Protein AF-A0A077NWT0-F1 (afdb_monomer)

Mean predicted aligned error: 4.54 Å

Solvent-accessible surface area (backbone atoms only — not comparable to full-atom values): 3942 Å² total; per-residue (Å²): 120,74,49,76,50,71,56,99,84,51,33,33,38,38,31,60,43,63,83,50,91,81,66,84,58,59,72,71,40,78,45,73,55,60,55,46,72,40,77,93,45,24,81,83,72,43,31,49,39,30,88,86,52,75,44,74,65,76,77,79,84,126

pLDDT: mean 87.56, std 11.24, range [46.0, 95.81]

Structure (mmCIF, N/CA/C/O backbone):
data_AF-A0A077NWT0-F1
#
_entry.id   AF-A0A077NWT0-F1
#
loop_
_atom_site.group_PDB
_atom_site.id
_atom_site.type_symbol
_atom_site.label_atom_id
_atom_site.label_alt_id
_atom_site.label_comp_id
_atom_site.label_asym_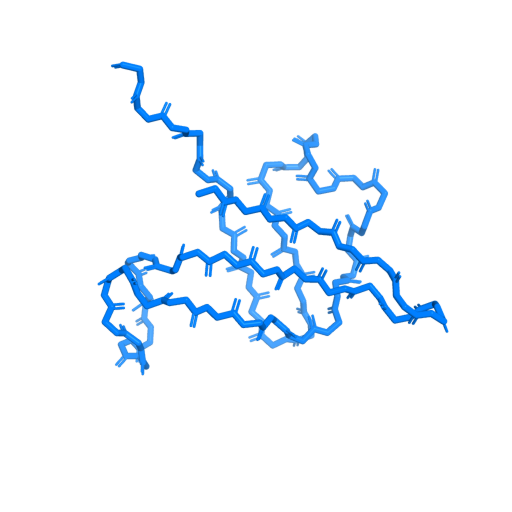id
_atom_site.label_entity_id
_atom_site.label_seq_id
_atom_site.pdbx_PDB_ins_code
_atom_site.Cartn_x
_atom_site.Cartn_y
_atom_site.Cartn_z
_atom_site.occupancy
_atom_site.B_iso_or_equiv
_atom_site.auth_seq_id
_atom_site.auth_comp_id
_atom_site.auth_asym_id
_atom_site.auth_atom_id
_atom_site.pdbx_PDB_model_num
ATOM 1 N N . MET A 1 1 ? -2.527 10.714 0.282 1.00 54.19 1 MET A N 1
ATOM 2 C CA . MET A 1 1 ? -1.445 10.636 -0.722 1.00 54.19 1 MET A CA 1
ATOM 3 C C . MET A 1 1 ? -0.540 9.475 -0.328 1.00 54.19 1 MET A C 1
ATOM 5 O O . MET A 1 1 ? -0.279 9.342 0.864 1.00 54.19 1 MET A O 1
ATOM 9 N N . GLN A 1 2 ? -0.190 8.588 -1.261 1.00 66.12 2 GLN A N 1
ATOM 10 C CA . GLN A 1 2 ? 0.656 7.414 -1.010 1.00 66.12 2 GLN A CA 1
ATOM 11 C C . GLN A 1 2 ? 1.974 7.613 -1.763 1.00 66.12 2 GLN A C 1
ATOM 13 O O . GLN A 1 2 ? 1.947 7.959 -2.939 1.00 66.12 2 GLN A O 1
ATOM 18 N N . TYR A 1 3 ? 3.099 7.455 -1.072 1.00 76.25 3 TYR A N 1
ATOM 19 C CA . TYR A 1 3 ? 4.443 7.670 -1.603 1.00 76.25 3 TYR A CA 1
ATOM 20 C C . TYR A 1 3 ? 5.220 6.362 -1.534 1.00 76.25 3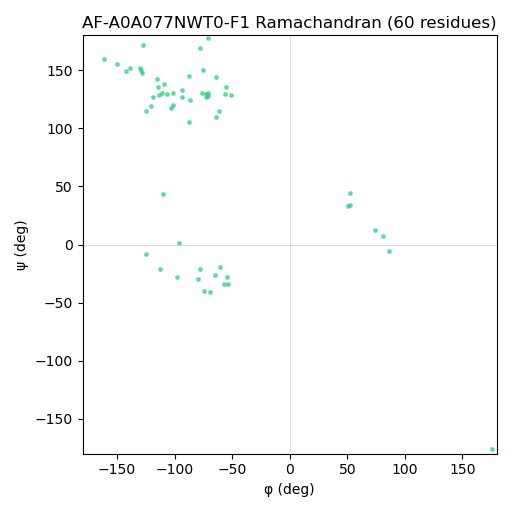 TYR A C 1
ATOM 22 O O . TYR A 1 3 ? 5.306 5.762 -0.461 1.00 76.25 3 TYR A O 1
ATOM 30 N N . VAL A 1 4 ? 5.794 5.930 -2.654 1.00 76.88 4 VAL A N 1
ATOM 31 C CA . VAL A 1 4 ? 6.722 4.796 -2.702 1.00 76.88 4 VAL A CA 1
ATOM 32 C C . VAL A 1 4 ? 8.144 5.342 -2.779 1.00 76.88 4 VAL A C 1
ATOM 34 O O . VAL A 1 4 ? 8.422 6.239 -3.570 1.00 76.88 4 VAL A O 1
ATOM 37 N N . PHE A 1 5 ? 9.038 4.847 -1.930 1.00 78.94 5 PHE A N 1
ATOM 38 C CA . PHE A 1 5 ? 10.427 5.294 -1.854 1.00 78.94 5 PHE A CA 1
ATOM 39 C C . PHE A 1 5 ? 11.367 4.098 -1.670 1.00 78.94 5 PHE A C 1
ATOM 41 O O . PHE A 1 5 ? 10.987 3.069 -1.112 1.00 78.94 5 PHE A O 1
ATOM 48 N N . SER A 1 6 ? 12.602 4.247 -2.148 1.00 76.81 6 SER A N 1
ATOM 49 C CA . SER A 1 6 ? 13.673 3.257 -2.016 1.00 76.81 6 SER A CA 1
ATOM 50 C C . SER A 1 6 ? 14.747 3.792 -1.073 1.00 76.81 6 SER A C 1
ATOM 52 O O . SER A 1 6 ? 15.191 4.929 -1.237 1.00 76.81 6 SER A O 1
ATOM 54 N N . ILE A 1 7 ? 15.155 2.986 -0.091 1.00 71.25 7 ILE A N 1
ATOM 55 C CA . ILE A 1 7 ? 16.345 3.233 0.735 1.00 71.25 7 ILE A CA 1
ATOM 56 C C . ILE A 1 7 ? 17.224 1.992 0.614 1.00 71.25 7 ILE A C 1
ATOM 58 O O . ILE A 1 7 ? 16.806 0.911 1.017 1.00 71.25 7 ILE A O 1
ATOM 62 N N . ASP A 1 8 ? 18.414 2.137 0.028 1.00 73.00 8 ASP A N 1
ATOM 63 C CA . ASP A 1 8 ? 19.415 1.067 -0.103 1.00 73.00 8 ASP A CA 1
ATOM 64 C C . ASP A 1 8 ? 18.885 -0.243 -0.731 1.00 73.00 8 ASP A C 1
ATOM 66 O O . ASP A 1 8 ? 19.296 -1.343 -0.367 1.00 73.00 8 ASP A O 1
ATOM 70 N N . GLY A 1 9 ? 17.946 -0.139 -1.681 1.00 75.75 9 GLY A N 1
ATOM 71 C CA . GLY A 1 9 ? 17.320 -1.289 -2.350 1.00 75.75 9 GLY A CA 1
ATOM 72 C C . GLY A 1 9 ? 16.108 -1.884 -1.618 1.00 75.75 9 GLY A C 1
ATOM 73 O O . GLY A 1 9 ? 15.427 -2.745 -2.176 1.00 75.75 9 GLY A O 1
ATOM 74 N N . ASP A 1 10 ? 15.784 -1.407 -0.411 1.00 85.62 10 ASP A N 1
ATOM 75 C CA . ASP A 1 10 ? 14.518 -1.700 0.269 1.00 85.62 10 ASP A CA 1
ATOM 76 C C . ASP A 1 10 ? 13.455 -0.681 -0.160 1.00 85.62 10 ASP A C 1
ATOM 78 O O . ASP A 1 10 ? 13.459 0.484 0.252 1.00 85.62 10 ASP A O 1
ATOM 82 N N . VAL A 1 11 ? 12.534 -1.130 -1.012 1.00 92.38 11 VAL A N 1
ATOM 83 C CA . VAL A 1 11 ? 11.409 -0.318 -1.475 1.00 92.38 11 VAL A CA 1
ATOM 84 C C . VAL A 1 11 ? 10.252 -0.432 -0.493 1.00 92.38 11 VAL A C 1
ATOM 86 O O . VAL A 1 11 ? 9.740 -1.523 -0.230 1.00 92.38 11 VAL A O 1
ATOM 89 N N . ARG A 1 12 ? 9.782 0.709 0.009 1.00 92.44 12 ARG A N 1
ATOM 90 C CA . ARG A 1 12 ? 8.648 0.816 0.933 1.00 92.44 12 ARG A CA 1
ATOM 91 C C . ARG A 1 12 ? 7.660 1.860 0.441 1.00 92.44 12 ARG A C 1
ATOM 93 O O . ARG A 1 12 ? 8.026 2.842 -0.190 1.00 92.44 12 ARG A O 1
ATOM 100 N N . ALA A 1 13 ? 6.399 1.671 0.799 1.00 91.88 13 ALA A N 1
ATOM 101 C CA . ALA A 1 13 ? 5.361 2.678 0.634 1.00 91.88 13 ALA A CA 1
ATOM 102 C C . ALA A 1 13 ? 4.929 3.256 1.986 1.00 91.88 13 ALA A C 1
ATOM 104 O O . ALA A 1 13 ? 4.725 2.494 2.939 1.00 91.88 13 ALA A O 1
ATOM 105 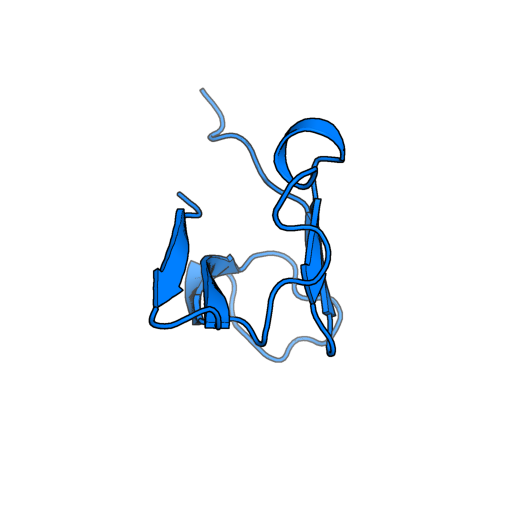N N . THR A 1 14 ? 4.729 4.571 2.039 1.00 92.50 14 THR A N 1
ATOM 106 C CA . THR A 1 14 ? 4.064 5.277 3.142 1.00 92.50 14 THR A CA 1
ATOM 107 C C . THR A 1 14 ? 2.769 5.899 2.640 1.00 92.50 14 THR A C 1
ATOM 109 O O . THR A 1 14 ? 2.693 6.383 1.511 1.00 92.50 14 THR A O 1
ATOM 112 N N . GLY A 1 15 ? 1.726 5.889 3.460 1.00 91.12 15 GLY A N 1
ATOM 113 C CA . GLY A 1 15 ? 0.468 6.547 3.130 1.00 91.12 15 GLY A CA 1
ATOM 114 C C . GLY A 1 15 ? -0.597 6.310 4.185 1.00 91.12 15 GLY A C 1
ATOM 115 O O . GLY A 1 15 ? -0.351 5.676 5.206 1.00 91.12 15 GLY A O 1
ATOM 116 N N . TYR A 1 16 ? -1.798 6.803 3.913 1.00 93.12 16 TYR A N 1
ATOM 117 C CA . TYR A 1 16 ? -2.945 6.646 4.801 1.00 93.12 16 TYR A CA 1
ATOM 118 C C . TYR A 1 16 ? -3.762 5.420 4.403 1.00 93.12 16 TYR A C 1
ATOM 120 O O . TYR A 1 16 ? -4.147 5.286 3.237 1.00 93.12 16 TYR A O 1
ATOM 128 N N . ILE A 1 17 ? -4.026 4.530 5.358 1.00 93.06 17 ILE A N 1
ATOM 129 C CA . ILE A 1 17 ? -4.839 3.332 5.130 1.00 93.06 17 ILE A CA 1
ATOM 130 C C . ILE A 1 17 ? -6.326 3.628 5.334 1.00 93.06 17 ILE A C 1
ATOM 132 O O . ILE A 1 17 ? -6.713 4.417 6.195 1.00 93.06 17 ILE A O 1
ATOM 136 N N . PHE A 1 18 ? -7.157 2.968 4.533 1.00 92.62 18 PHE A N 1
ATOM 137 C CA . PHE A 1 18 ? -8.611 3.024 4.620 1.00 92.62 18 PHE A CA 1
ATOM 138 C C . PHE A 1 18 ? -9.188 1.646 4.327 1.00 92.62 18 PHE A C 1
ATOM 140 O O . PHE A 1 18 ? -8.625 0.922 3.500 1.00 92.62 18 PHE A O 1
ATOM 147 N N . ASN A 1 19 ? -10.332 1.321 4.929 1.00 93.00 19 ASN A N 1
ATOM 148 C CA . ASN A 1 19 ? -11.038 0.058 4.723 1.00 93.00 19 ASN A CA 1
ATOM 149 C C . ASN A 1 19 ? -10.123 -1.169 4.937 1.00 93.00 19 ASN A C 1
ATOM 151 O O . ASN A 1 19 ? -10.124 -2.093 4.120 1.00 93.00 19 ASN A O 1
ATOM 155 N N . ASP A 1 20 ? -9.307 -1.177 6.002 1.00 93.88 20 ASP A N 1
ATOM 156 C CA . ASP A 1 20 ? -8.465 -2.339 6.325 1.00 93.88 20 ASP A CA 1
ATOM 157 C C . ASP A 1 20 ? -9.353 -3.538 6.667 1.00 93.88 20 ASP A C 1
ATOM 159 O O . ASP A 1 20 ? -9.968 -3.590 7.729 1.00 93.88 20 ASP A O 1
ATOM 163 N N . SER A 1 21 ? -9.388 -4.537 5.785 1.00 94.00 21 SER A N 1
ATOM 164 C CA . SER A 1 21 ? -10.259 -5.714 5.918 1.00 94.00 21 SER A CA 1
ATOM 165 C C . SER A 1 21 ? -10.003 -6.535 7.183 1.00 94.00 21 SER A C 1
ATOM 167 O O . SER A 1 21 ? -10.857 -7.312 7.606 1.00 94.00 21 SER A O 1
ATOM 169 N N . LYS A 1 22 ? -8.825 -6.364 7.793 1.00 94.69 22 LYS A N 1
ATOM 170 C CA . LYS A 1 22 ? -8.430 -7.015 9.046 1.00 94.69 22 LYS A CA 1
ATOM 171 C C . LYS A 1 22 ? -8.667 -6.146 10.286 1.00 94.69 22 LYS A C 1
ATOM 173 O O . LYS A 1 22 ? -8.336 -6.595 11.379 1.00 94.69 22 LYS A O 1
ATOM 178 N N . ASN A 1 23 ? -9.212 -4.936 10.134 1.00 94.25 23 ASN A N 1
ATOM 179 C CA . ASN A 1 23 ? -9.488 -3.981 11.214 1.00 94.25 23 ASN A CA 1
ATOM 180 C C . ASN A 1 23 ? -8.287 -3.730 12.152 1.00 94.25 23 ASN A C 1
ATOM 182 O O . ASN A 1 23 ? -8.459 -3.521 13.351 1.00 94.25 23 ASN A O 1
ATOM 186 N N . ARG A 1 24 ? -7.056 -3.773 11.626 1.00 93.38 24 ARG A N 1
ATOM 187 C CA . ARG A 1 24 ? -5.820 -3.544 12.399 1.00 93.38 24 ARG A CA 1
ATOM 188 C C . ARG A 1 24 ? -5.569 -2.059 12.625 1.00 93.38 24 ARG A C 1
ATOM 190 O O . ARG A 1 24 ? -4.946 -1.683 13.612 1.00 93.38 24 ARG A O 1
ATOM 197 N N . PHE A 1 25 ? -6.033 -1.231 11.693 1.00 94.06 25 PHE A N 1
ATOM 198 C CA . PHE A 1 25 ? -5.834 0.211 11.693 1.00 94.06 25 PHE A CA 1
ATOM 199 C C . PHE A 1 25 ? -7.167 0.928 11.516 1.00 94.06 25 PHE A C 1
ATOM 201 O O . PHE A 1 25 ? -8.059 0.438 10.825 1.00 94.06 25 PHE A O 1
ATOM 208 N N . LYS A 1 26 ? -7.283 2.110 12.124 1.00 95.81 26 LYS A N 1
ATOM 209 C CA . LYS A 1 26 ? -8.402 3.018 11.862 1.00 95.81 26 LYS A CA 1
ATOM 210 C C . LYS A 1 26 ? -8.203 3.692 10.507 1.00 95.81 26 LYS A C 1
ATOM 212 O O . LYS A 1 26 ? -7.066 3.955 10.109 1.00 95.81 26 LYS A O 1
ATOM 217 N N . ASP A 1 27 ? -9.300 4.030 9.846 1.00 94.31 27 ASP A N 1
ATOM 218 C CA . ASP A 1 27 ? -9.258 4.831 8.626 1.00 94.31 27 ASP A CA 1
ATOM 219 C C . ASP A 1 27 ? -8.525 6.159 8.858 1.00 94.31 27 ASP A C 1
ATOM 221 O O . ASP A 1 27 ? -8.720 6.826 9.876 1.00 94.31 27 ASP A O 1
ATOM 225 N N 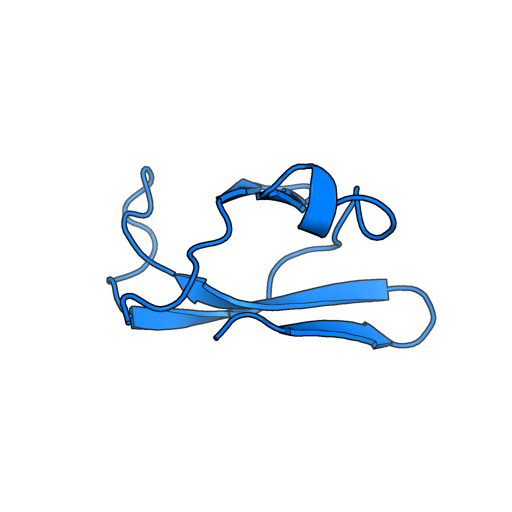. GLY A 1 28 ? -7.653 6.520 7.916 1.00 93.12 28 GLY A N 1
ATOM 226 C CA . GLY A 1 28 ? -6.802 7.705 8.014 1.00 93.12 28 GLY A CA 1
ATOM 227 C C . GLY A 1 28 ? -5.546 7.516 8.868 1.00 93.12 28 GLY A C 1
ATOM 228 O O . GLY A 1 28 ? -4.833 8.486 9.099 1.00 93.12 28 GLY A O 1
ATOM 229 N N . THR A 1 29 ? -5.235 6.298 9.324 1.00 95.38 29 THR A N 1
ATOM 230 C CA . THR A 1 29 ? -3.950 6.022 9.989 1.00 95.38 29 THR A CA 1
ATOM 231 C C . THR A 1 29 ? -2.818 6.055 8.965 1.00 95.38 29 THR A C 1
ATOM 233 O O . THR A 1 29 ? -2.884 5.364 7.946 1.00 95.38 29 THR A O 1
ATOM 236 N N . GLU A 1 30 ? -1.767 6.830 9.234 1.00 94.81 30 GLU A N 1
ATOM 237 C CA . GLU A 1 30 ? -0.532 6.771 8.452 1.00 94.81 30 GLU A CA 1
ATOM 238 C C . GLU A 1 30 ? 0.216 5.467 8.750 1.00 94.81 30 GLU A C 1
ATOM 240 O O . GLU A 1 30 ? 0.426 5.099 9.907 1.00 94.81 30 GLU A O 1
ATOM 245 N N . ILE A 1 31 ? 0.616 4.755 7.700 1.00 92.75 31 ILE A N 1
ATOM 246 C CA . ILE A 1 31 ? 1.370 3.510 7.800 1.00 92.75 31 ILE A CA 1
ATOM 247 C C . ILE A 1 31 ? 2.602 3.552 6.907 1.00 92.75 31 ILE A C 1
ATOM 249 O O . ILE A 1 31 ? 2.585 4.127 5.819 1.00 92.75 31 ILE A O 1
ATOM 253 N N . ARG A 1 32 ? 3.642 2.839 7.337 1.00 93.31 32 ARG A N 1
ATOM 254 C CA . ARG A 1 32 ? 4.748 2.400 6.487 1.00 93.31 32 ARG A CA 1
ATOM 255 C C . ARG A 1 32 ? 4.603 0.902 6.251 1.00 93.31 32 ARG A C 1
ATOM 257 O O . ARG A 1 32 ? 4.424 0.125 7.187 1.00 93.31 32 ARG A O 1
ATOM 264 N N . THR A 1 33 ? 4.668 0.502 4.993 1.00 92.75 33 THR A N 1
ATOM 265 C CA . THR A 1 33 ? 4.482 -0.891 4.579 1.00 92.75 33 THR A CA 1
ATOM 266 C C . THR A 1 33 ? 5.724 -1.757 4.832 1.00 92.75 33 THR A C 1
ATOM 268 O O . THR A 1 33 ? 6.810 -1.270 5.168 1.00 92.75 33 THR A O 1
ATOM 271 N N . SER A 1 34 ? 5.566 -3.076 4.693 1.00 91.88 34 SER A N 1
ATOM 272 C CA . SER A 1 34 ? 6.688 -3.986 4.425 1.00 91.88 34 SER A CA 1
ATOM 273 C C . SER A 1 34 ? 7.212 -3.796 2.993 1.00 91.88 34 SER A C 1
ATOM 275 O O . SER A 1 34 ? 6.683 -2.971 2.253 1.00 91.88 34 SER A O 1
ATOM 277 N N . GLN A 1 35 ? 8.262 -4.533 2.619 1.00 93.44 35 GLN A N 1
ATOM 278 C CA . GLN A 1 35 ? 8.881 -4.435 1.296 1.00 93.44 35 GLN A CA 1
ATOM 279 C C . GLN A 1 35 ? 7.843 -4.557 0.173 1.00 93.44 35 GLN A C 1
ATOM 281 O O . GLN A 1 35 ? 7.045 -5.502 0.162 1.00 93.44 35 GLN A O 1
ATOM 286 N N . VAL A 1 36 ? 7.873 -3.598 -0.751 1.00 94.31 36 VAL A N 1
ATOM 287 C CA . VAL A 1 36 ? 7.065 -3.580 -1.971 1.00 94.31 36 VAL A CA 1
ATOM 288 C C . VAL A 1 36 ? 7.664 -4.557 -2.975 1.00 94.31 36 VAL A C 1
ATOM 290 O O . VAL A 1 36 ? 8.863 -4.529 -3.237 1.00 94.3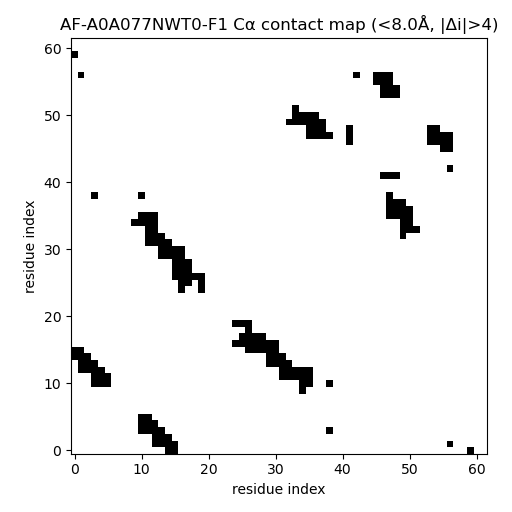1 36 VAL A O 1
ATOM 293 N N . LEU A 1 37 ? 6.819 -5.422 -3.527 1.00 94.62 37 LEU A N 1
ATOM 294 C CA . LEU A 1 37 ? 7.219 -6.494 -4.439 1.00 94.62 37 LEU A CA 1
ATOM 295 C C . LEU A 1 37 ? 7.026 -6.118 -5.912 1.00 94.62 37 LEU A C 1
ATOM 297 O O . LEU A 1 37 ? 7.748 -6.622 -6.762 1.00 94.62 37 LEU A O 1
ATOM 301 N N . ASN A 1 38 ? 6.077 -5.230 -6.215 1.00 94.31 38 ASN A N 1
ATOM 302 C CA . ASN A 1 38 ? 5.758 -4.789 -7.576 1.00 94.31 38 ASN A CA 1
ATOM 303 C C . ASN A 1 38 ? 6.169 -3.328 -7.822 1.00 94.31 38 ASN A C 1
ATOM 305 O O . ASN A 1 38 ? 5.417 -2.546 -8.395 1.00 94.31 38 ASN A O 1
ATOM 309 N N . PHE A 1 39 ? 7.362 -2.937 -7.362 1.00 91.19 39 PHE A N 1
ATOM 310 C CA . PHE A 1 39 ? 7.829 -1.546 -7.439 1.00 91.19 39 PHE A CA 1
ATOM 311 C C . PHE A 1 39 ? 7.845 -0.974 -8.863 1.00 91.19 39 PHE A C 1
ATOM 313 O O . PHE A 1 39 ? 7.580 0.206 -9.048 1.00 91.19 39 PHE A O 1
ATOM 320 N N . GLU A 1 40 ? 8.130 -1.797 -9.868 1.00 90.94 40 GLU A N 1
ATOM 321 C CA . GLU A 1 40 ? 8.214 -1.335 -11.257 1.00 90.94 40 GLU A CA 1
ATOM 322 C C . GLU A 1 40 ? 6.838 -1.136 -11.910 1.00 90.94 40 GLU A C 1
ATOM 324 O O . GLU A 1 40 ? 6.727 -0.411 -12.895 1.00 90.94 40 GLU A O 1
ATOM 329 N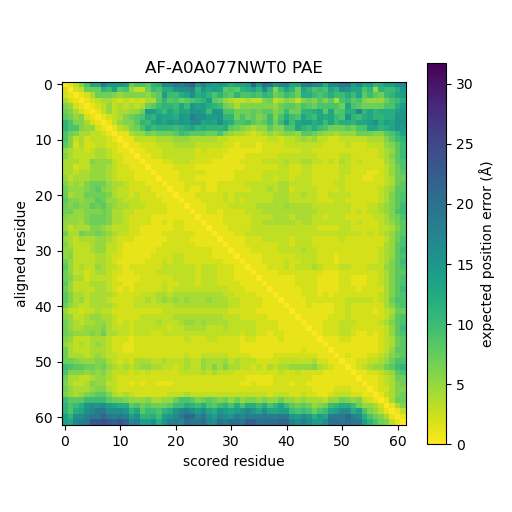 N . THR A 1 41 ? 5.786 -1.766 -11.375 1.00 93.31 41 THR A N 1
ATOM 330 C CA . THR A 1 41 ? 4.477 -1.863 -12.043 1.00 93.31 41 THR A CA 1
ATOM 331 C C . THR A 1 41 ? 3.305 -1.353 -11.209 1.00 93.31 41 THR A C 1
ATOM 333 O O . THR A 1 41 ? 2.214 -1.216 -11.756 1.00 93.31 41 THR A O 1
ATOM 336 N N . TYR A 1 42 ? 3.494 -1.019 -9.925 1.00 91.81 42 TYR A N 1
ATOM 337 C CA . TYR A 1 42 ? 2.395 -0.720 -8.989 1.00 91.81 42 TYR A CA 1
ATOM 338 C C . TYR A 1 42 ? 1.416 0.365 -9.470 1.00 91.81 42 TYR A C 1
ATOM 340 O O . TYR A 1 42 ? 0.220 0.270 -9.191 1.00 91.81 42 TYR A O 1
ATOM 348 N N . GLU A 1 43 ? 1.894 1.377 -10.201 1.00 89.38 43 GLU A N 1
ATOM 349 C CA . GLU A 1 43 ? 1.047 2.443 -10.756 1.00 89.38 43 GLU A CA 1
ATOM 350 C C . GLU A 1 43 ? 0.128 1.930 -11.870 1.00 89.38 43 GLU A C 1
ATOM 352 O O . GLU A 1 43 ? -1.051 2.278 -11.900 1.00 89.38 43 GLU A O 1
ATOM 357 N N . ILE A 1 44 ? 0.646 1.066 -12.749 1.00 92.50 44 ILE A N 1
ATOM 358 C CA . ILE A 1 44 ? -0.111 0.449 -13.849 1.00 92.50 44 ILE A CA 1
ATOM 359 C C . ILE A 1 44 ? -1.051 -0.632 -13.301 1.00 92.50 44 ILE A C 1
ATOM 361 O O . ILE A 1 44 ? -2.204 -0.723 -13.719 1.00 92.50 44 ILE A O 1
ATOM 365 N N . ASP A 1 45 ? -0.576 -1.417 -12.331 1.00 91.81 45 ASP A N 1
ATOM 366 C CA . ASP A 1 45 ? -1.349 -2.461 -11.651 1.00 91.81 45 ASP A CA 1
ATOM 367 C C . ASP A 1 45 ? -2.515 -1.874 -10.830 1.00 91.81 45 ASP A C 1
ATOM 369 O O . ASP A 1 45 ? -3.515 -2.547 -10.567 1.00 91.81 45 ASP A O 1
ATOM 373 N N . GLY A 1 46 ? -2.388 -0.618 -10.386 1.00 92.19 46 GLY A N 1
ATOM 374 C CA . GLY A 1 46 ? -3.357 0.061 -9.522 1.00 92.19 46 GLY A CA 1
ATOM 375 C C . GLY A 1 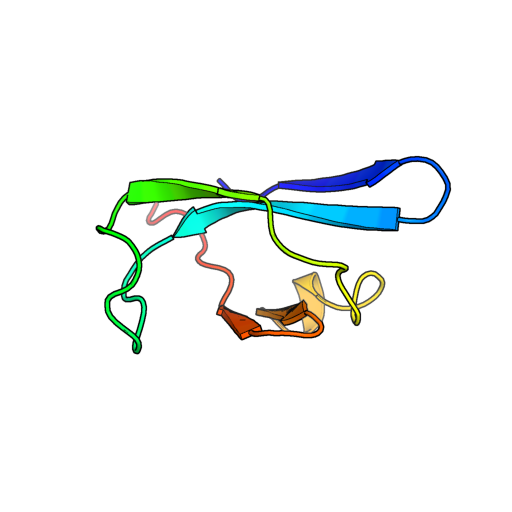46 ? -3.336 -0.417 -8.062 1.00 92.19 46 GLY A C 1
ATOM 376 O O . GLY A 1 46 ? -4.250 -0.110 -7.284 1.00 92.19 46 GLY A O 1
ATOM 377 N N . TYR A 1 47 ? -2.314 -1.177 -7.663 1.00 94.06 47 TYR A N 1
ATOM 378 C CA . TYR A 1 47 ? -2.130 -1.661 -6.297 1.00 94.06 47 TYR A CA 1
ATOM 379 C C . TYR A 1 47 ? -0.652 -1.838 -5.939 1.00 94.06 47 TYR A C 1
ATOM 381 O O . TYR A 1 47 ? 0.196 -2.108 -6.782 1.00 94.06 47 TYR A O 1
ATOM 389 N N . ILE A 1 48 ? -0.361 -1.769 -4.642 1.00 94.94 48 ILE A N 1
ATOM 390 C CA . ILE A 1 48 ? 0.943 -2.077 -4.056 1.00 94.94 48 ILE A CA 1
ATOM 391 C C . ILE A 1 48 ? 0.854 -3.454 -3.405 1.00 94.94 48 ILE A C 1
ATOM 393 O O . ILE A 1 48 ? 0.094 -3.648 -2.453 1.00 94.94 48 ILE A O 1
ATOM 397 N N . ALA A 1 49 ? 1.633 -4.410 -3.898 1.00 95.69 49 ALA A N 1
ATOM 398 C CA . ALA A 1 49 ? 1.812 -5.711 -3.272 1.00 95.69 49 ALA A CA 1
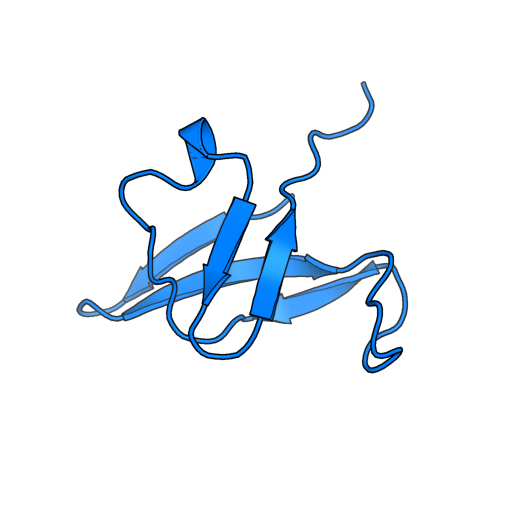ATOM 399 C C . ALA A 1 49 ? 3.034 -5.685 -2.355 1.00 95.69 49 ALA A C 1
ATOM 401 O O . ALA A 1 49 ? 4.111 -5.226 -2.734 1.00 95.69 49 ALA A O 1
ATOM 402 N N . THR A 1 50 ? 2.872 -6.209 -1.147 1.00 94.25 50 THR A N 1
ATOM 403 C CA . THR A 1 50 ? 3.959 -6.395 -0.186 1.00 94.25 50 THR A CA 1
ATOM 404 C C . THR A 1 50 ? 3.982 -7.836 0.293 1.00 94.25 50 THR A C 1
ATOM 406 O O . THR A 1 50 ? 3.044 -8.594 0.054 1.00 94.25 50 THR A O 1
ATOM 409 N N . GLN A 1 51 ? 5.019 -8.219 1.039 1.00 90.62 51 GLN A N 1
ATOM 410 C CA . GLN A 1 51 ? 5.100 -9.564 1.629 1.00 90.62 51 GLN A CA 1
ATOM 411 C C . GLN A 1 51 ? 3.876 -9.939 2.492 1.00 90.62 51 GLN A C 1
ATOM 413 O O . GLN A 1 51 ? 3.543 -11.113 2.612 1.00 90.62 51 GLN A O 1
ATOM 418 N N . ASN A 1 52 ? 3.201 -8.952 3.096 1.00 89.25 52 ASN A N 1
ATOM 419 C CA . ASN A 1 52 ? 2.176 -9.193 4.117 1.00 89.25 52 ASN A CA 1
ATOM 420 C C . ASN A 1 52 ? 0.761 -8.809 3.679 1.00 89.25 52 ASN A C 1
ATOM 422 O O . ASN A 1 52 ? -0.214 -9.185 4.340 1.00 89.25 52 ASN A O 1
ATOM 426 N N . SER A 1 53 ? 0.618 -7.946 2.673 1.00 93.81 53 SER A N 1
ATOM 427 C CA . SER A 1 53 ? -0.660 -7.324 2.321 1.00 93.81 53 SER A CA 1
ATOM 428 C C . SER A 1 53 ? -0.630 -6.760 0.901 1.00 93.81 53 SER A C 1
ATOM 430 O O . SER A 1 53 ? 0.429 -6.480 0.348 1.00 93.81 53 SER A O 1
ATOM 432 N N . ILE A 1 54 ? -1.817 -6.563 0.332 1.00 95.06 54 ILE A N 1
ATOM 433 C CA . ILE A 1 54 ? -2.017 -5.834 -0.922 1.00 95.06 54 ILE A CA 1
ATOM 434 C C . ILE A 1 54 ? -2.818 -4.576 -0.596 1.00 95.06 54 ILE A C 1
ATOM 436 O O . ILE A 1 54 ? -3.796 -4.638 0.152 1.00 95.06 54 ILE A O 1
ATOM 440 N N . TYR A 1 55 ? -2.403 -3.444 -1.152 1.00 93.31 55 TYR A N 1
ATOM 441 C CA . TYR A 1 55 ? -3.013 -2.139 -0.933 1.00 93.31 55 TYR A CA 1
ATOM 442 C C . TYR A 1 55 ? -3.499 -1.586 -2.265 1.00 93.31 55 TYR A C 1
ATOM 444 O O . TYR A 1 55 ? -2.699 -1.356 -3.166 1.00 93.31 55 TYR A O 1
ATOM 452 N N . LYS A 1 56 ? -4.803 -1.344 -2.399 1.00 93.44 56 LYS A N 1
ATOM 453 C CA . LYS A 1 56 ? -5.344 -0.668 -3.581 1.00 93.44 56 LYS A CA 1
ATOM 454 C C . LYS A 1 56 ? -4.981 0.814 -3.532 1.00 93.44 56 LYS A C 1
ATOM 456 O O . LYS A 1 56 ? -5.258 1.473 -2.528 1.00 93.44 56 LYS A O 1
ATOM 461 N N . ILE A 1 57 ? -4.420 1.334 -4.618 1.00 90.31 57 ILE A N 1
ATOM 462 C CA . ILE A 1 57 ? -4.121 2.761 -4.724 1.00 90.31 57 ILE A CA 1
ATOM 463 C C . ILE A 1 57 ? -5.448 3.493 -4.910 1.00 90.31 57 ILE A C 1
ATOM 465 O O . ILE A 1 57 ? -6.272 3.139 -5.756 1.00 90.31 57 ILE A O 1
ATOM 469 N N . ARG A 1 58 ? -5.689 4.494 -4.065 1.00 82.31 58 ARG A N 1
ATOM 470 C CA . ARG A 1 58 ? -6.828 5.401 -4.200 1.00 82.31 58 ARG A CA 1
ATOM 471 C C . ARG A 1 58 ? -6.328 6.699 -4.803 1.00 82.31 58 ARG A C 1
ATOM 473 O O . ARG A 1 58 ? -5.500 7.373 -4.191 1.00 82.31 58 ARG A O 1
ATOM 480 N N . GLU A 1 59 ? -6.858 7.058 -5.965 1.00 72.88 59 GLU A N 1
ATOM 481 C CA . GLU A 1 59 ? -6.718 8.427 -6.440 1.00 72.88 59 GLU A CA 1
ATOM 482 C C . GLU A 1 59 ? -7.450 9.377 -5.481 1.00 72.88 59 GLU A C 1
ATOM 484 O O . GLU A 1 59 ? -8.483 9.002 -4.909 1.00 72.88 59 GLU A O 1
ATOM 489 N N . PRO A 1 60 ? -6.921 10.591 -5.253 1.00 62.78 60 PRO A N 1
ATOM 490 C CA . PRO A 1 60 ? -7.670 11.609 -4.540 1.00 62.78 60 PRO A CA 1
ATOM 491 C C . PRO A 1 60 ? -9.004 11.843 -5.260 1.00 62.78 60 PRO A C 1
ATOM 493 O O . PRO A 1 60 ? -9.038 12.035 -6.474 1.00 62.78 60 PRO A O 1
ATOM 496 N N . ILE A 1 61 ? -10.104 11.813 -4.504 1.00 54.78 61 ILE A N 1
ATOM 497 C CA . ILE A 1 61 ? -11.406 12.259 -5.007 1.00 54.78 61 ILE A CA 1
ATOM 498 C C . ILE A 1 61 ? -11.228 13.745 -5.348 1.00 54.78 61 ILE A C 1
ATOM 500 O O . ILE A 1 61 ? -10.901 14.525 -4.453 1.00 54.78 61 ILE A O 1
ATOM 504 N N . LYS A 1 62 ? -11.331 14.091 -6.638 1.00 46.00 62 LYS A N 1
ATOM 505 C CA . LYS A 1 62 ? -11.301 15.480 -7.121 1.00 46.00 62 LYS A CA 1
ATOM 506 C C . LYS A 1 62 ? -12.471 16.285 -6.573 1.00 46.00 62 LYS A C 1
ATOM 508 O O . LYS A 1 62 ? -13.575 15.705 -6.469 1.00 46.00 62 LYS A O 1
#

Secondary structure (DSSP, 8-state):
--EEEEETTEEEEEEEE-S-TT--S-TTEEEE-S-BS-TTTHHHHTEEEBSS-EEEPPPP--

Foldseek 3Di:
DKDWDDDPNQIKIWDFDDPPVVPPDDGRDIDIDGGFDPVVCCVVVQWTDHPPDIGGHDDPDD

Organism: NCBI:txid1398200

Sequence (62 aa):
MQYVFSIDGDVRATGYIFNDSKNRFKDGTEIRTSQVLNFETYEIDGYIATQNSIYKIREPIK

Nearest PDB structures (foldseek):
  3l1g-assembly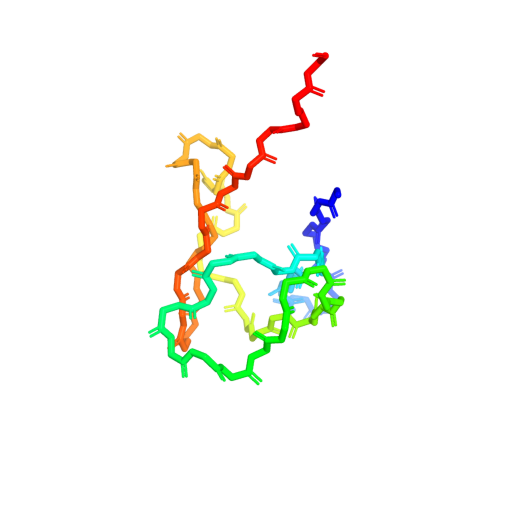1_A-2  TM=3.296E-01  e=3.282E+00  Homo sapiens
  7k7h-assembly1_B  TM=3.534E-01  e=6.435E+00  Salmonella enterica subsp. enterica serovar Typhi str. CT18

Radius of gyration: 11.37 Å; Cα contacts (8 Å, |Δi|>4): 96; chains: 1; bounding box: 31×25×26 Å